Protein AF-A0ABC8EPF8-F1 (afdb_monomer_lite)

Structure (mmCIF, N/CA/C/O backbone):
data_AF-A0ABC8EPF8-F1
#
_entry.id   AF-A0ABC8EPF8-F1
#
loop_
_atom_site.group_PDB
_atom_site.id
_atom_site.type_symbol
_atom_site.label_atom_id
_atom_site.label_alt_id
_atom_site.label_comp_id
_atom_site.label_asym_id
_atom_site.label_entity_id
_atom_site.label_seq_id
_atom_site.pdbx_PDB_ins_code
_atom_site.Cartn_x
_atom_site.Cartn_y
_atom_site.Cartn_z
_atom_site.occupancy
_atom_site.B_iso_or_equiv
_atom_site.auth_seq_id
_atom_site.auth_comp_id
_atom_site.auth_asym_id
_atom_site.auth_atom_id
_atom_site.pdbx_PDB_model_num
ATOM 1 N N . MET A 1 1 ? 35.791 2.575 -21.402 1.00 43.78 1 MET A N 1
ATOM 2 C CA . MET A 1 1 ? 35.177 2.045 -20.162 1.00 43.78 1 MET A CA 1
ATOM 3 C C . MET A 1 1 ? 33.712 2.452 -20.139 1.00 43.78 1 MET A C 1
ATOM 5 O O . MET A 1 1 ? 33.418 3.618 -19.913 1.00 43.78 1 MET A O 1
ATOM 9 N N . GLY A 1 2 ? 32.803 1.537 -20.485 1.00 56.00 2 GLY A N 1
ATOM 10 C CA . GLY A 1 2 ? 31.366 1.821 -20.497 1.00 56.00 2 GLY A CA 1
ATOM 11 C C . GLY A 1 2 ? 30.859 2.039 -19.075 1.00 56.00 2 GLY A C 1
ATOM 12 O O . GLY A 1 2 ? 31.054 1.179 -18.215 1.00 56.00 2 GLY A O 1
ATOM 13 N N . LYS A 1 3 ? 30.239 3.194 -18.821 1.00 51.03 3 LYS A N 1
ATOM 14 C CA . LYS A 1 3 ? 29.514 3.454 -17.577 1.00 51.03 3 LYS A CA 1
ATOM 15 C C . LYS A 1 3 ? 28.359 2.455 -17.517 1.00 51.03 3 LYS A C 1
ATOM 17 O O . LYS A 1 3 ? 27.384 2.592 -18.249 1.00 51.03 3 LYS A O 1
ATOM 22 N N . ARG A 1 4 ? 28.485 1.421 -16.684 1.00 57.22 4 ARG A N 1
ATOM 23 C CA . ARG A 1 4 ? 27.336 0.614 -16.276 1.00 57.22 4 ARG A CA 1
ATOM 24 C C . ARG A 1 4 ? 26.493 1.532 -15.403 1.00 57.22 4 ARG A C 1
ATOM 26 O O . ARG A 1 4 ? 26.847 1.763 -14.254 1.00 57.22 4 ARG A O 1
ATOM 33 N N . SER A 1 5 ? 25.458 2.130 -15.986 1.00 59.91 5 SER A N 1
ATOM 34 C CA . SER A 1 5 ? 24.399 2.769 -15.211 1.00 59.91 5 SER A CA 1
ATOM 35 C C . SER A 1 5 ? 23.781 1.664 -14.368 1.00 59.91 5 SER A C 1
ATOM 37 O O . SER A 1 5 ? 23.029 0.838 -14.887 1.00 59.91 5 SER A O 1
ATOM 39 N N . ILE A 1 6 ? 24.194 1.569 -13.105 1.00 60.94 6 ILE A N 1
ATOM 40 C CA . ILE A 1 6 ? 23.553 0.659 -12.168 1.00 60.94 6 ILE A CA 1
ATOM 41 C C . ILE A 1 6 ? 22.124 1.167 -12.049 1.00 60.94 6 ILE A C 1
ATOM 43 O O . ILE A 1 6 ? 21.868 2.349 -11.838 1.00 60.94 6 ILE A O 1
ATOM 47 N N . THR A 1 7 ? 21.196 0.294 -12.402 1.00 61.00 7 THR A N 1
ATOM 48 C CA . THR A 1 7 ? 19.783 0.618 -12.380 1.00 61.00 7 THR A CA 1
ATOM 49 C C . THR A 1 7 ? 19.330 0.462 -10.942 1.00 61.00 7 THR A C 1
ATOM 51 O O . THR A 1 7 ? 19.078 -0.657 -10.511 1.00 61.00 7 THR A O 1
ATOM 54 N N . ASP A 1 8 ? 19.262 1.569 -10.209 1.00 72.75 8 ASP A N 1
ATOM 55 C CA . ASP A 1 8 ? 18.845 1.546 -8.805 1.00 72.75 8 ASP A CA 1
ATOM 56 C C . ASP A 1 8 ? 17.320 1.613 -8.650 1.00 72.75 8 ASP A C 1
ATOM 58 O O . ASP A 1 8 ? 16.810 1.416 -7.558 1.00 72.75 8 ASP A O 1
ATOM 62 N N . SER A 1 9 ? 16.559 1.833 -9.727 1.00 81.31 9 SER A N 1
ATOM 63 C CA . SER A 1 9 ? 15.095 1.872 -9.665 1.00 81.31 9 SER A CA 1
ATOM 64 C C . SER A 1 9 ? 14.475 0.485 -9.764 1.00 81.31 9 SER A C 1
ATOM 66 O O . SER A 1 9 ? 14.611 -0.218 -10.771 1.00 81.31 9 SER A O 1
ATOM 68 N N . PHE A 1 10 ? 13.717 0.113 -8.734 1.00 83.12 10 PHE A N 1
ATOM 69 C CA . PHE A 1 10 ? 13.097 -1.201 -8.616 1.00 83.12 10 PHE A CA 1
ATOM 70 C C . PHE A 1 10 ? 12.173 -1.546 -9.785 1.00 83.12 10 PHE A C 1
ATOM 72 O O . PHE A 1 10 ? 12.185 -2.680 -10.263 1.00 83.12 10 PHE A O 1
ATOM 79 N N . TRP A 1 11 ? 11.402 -0.578 -10.294 1.00 83.06 11 TRP A N 1
ATOM 80 C CA . TRP A 1 11 ? 10.478 -0.831 -11.404 1.00 83.06 11 TRP A CA 1
ATOM 81 C C . TRP A 1 11 ? 11.204 -1.273 -12.677 1.00 83.06 11 TRP A C 1
ATOM 83 O O . TRP A 1 11 ? 10.722 -2.166 -13.372 1.00 83.06 11 TRP A O 1
ATOM 93 N N . ILE A 1 12 ? 12.389 -0.711 -12.949 1.00 84.94 12 ILE A N 1
ATOM 94 C CA . ILE A 1 12 ? 13.212 -1.074 -14.109 1.00 84.94 12 ILE A CA 1
ATOM 95 C C . ILE A 1 12 ? 13.786 -2.480 -13.916 1.00 84.94 12 ILE A C 1
ATOM 97 O O . ILE A 1 12 ? 13.801 -3.274 -14.854 1.00 84.94 12 ILE A O 1
ATOM 101 N N . ILE A 1 13 ? 14.201 -2.825 -12.693 1.00 84.81 13 ILE A N 1
ATOM 102 C CA . ILE A 1 13 ? 14.698 -4.168 -12.363 1.00 84.81 13 ILE A CA 1
ATOM 103 C C . ILE A 1 13 ? 13.591 -5.214 -12.541 1.00 84.81 13 ILE A C 1
ATOM 105 O O . ILE A 1 13 ? 13.811 -6.250 -13.171 1.00 84.81 13 ILE A O 1
ATOM 109 N N . VAL A 1 14 ? 12.393 -4.962 -12.004 1.00 86.81 14 VAL A N 1
ATOM 110 C CA . VAL A 1 14 ? 11.257 -5.885 -12.136 1.00 86.81 14 VAL A CA 1
ATOM 111 C C . VAL A 1 14 ? 10.839 -6.022 -13.589 1.00 86.81 14 VAL A C 1
ATOM 113 O O . VAL A 1 14 ? 10.629 -7.146 -14.041 1.00 86.81 14 VAL A O 1
ATOM 116 N N . PHE A 1 15 ? 10.768 -4.912 -14.322 1.00 87.62 15 PHE A N 1
ATOM 117 C CA . PHE A 1 15 ? 10.440 -4.919 -15.741 1.00 87.62 15 PHE A CA 1
ATOM 118 C C . PHE A 1 15 ? 11.480 -5.690 -16.561 1.00 87.62 15 PHE A C 1
ATOM 120 O O . PHE A 1 15 ? 11.116 -6.518 -17.389 1.00 87.62 15 PHE A O 1
ATOM 127 N N . GLY A 1 16 ? 12.773 -5.499 -16.291 1.00 86.81 16 GLY A N 1
ATOM 128 C CA . GLY A 1 16 ? 13.844 -6.224 -16.975 1.00 86.81 16 GLY A CA 1
ATOM 129 C C . GLY A 1 16 ? 13.855 -7.728 -16.683 1.00 86.81 16 GLY A C 1
ATOM 130 O O . GLY A 1 16 ? 14.199 -8.514 -17.560 1.00 86.81 16 GLY A O 1
ATOM 131 N N . LYS A 1 17 ? 13.462 -8.147 -15.470 1.00 87.19 17 LYS A N 1
ATOM 132 C CA . LYS A 1 17 ? 13.469 -9.564 -15.056 1.00 87.19 17 LYS A CA 1
ATOM 133 C C . LYS A 1 17 ? 12.177 -10.317 -15.376 1.00 87.19 17 LYS A C 1
ATOM 135 O O . LYS A 1 17 ? 12.234 -11.493 -15.707 1.00 87.19 17 LYS A O 1
ATOM 140 N N . ASN A 1 18 ? 11.027 -9.667 -15.221 1.00 89.38 18 ASN A N 1
ATOM 141 C CA . ASN A 1 18 ? 9.702 -10.300 -15.258 1.00 89.38 18 ASN A CA 1
ATOM 142 C C . ASN A 1 18 ? 8.755 -9.649 -16.283 1.00 89.38 18 ASN A C 1
ATOM 144 O O . ASN A 1 18 ? 7.579 -10.011 -16.365 1.00 89.38 18 ASN A O 1
ATOM 148 N N . GLY A 1 19 ? 9.237 -8.661 -17.039 1.00 90.50 19 GLY A N 1
ATOM 149 C CA . GLY A 1 19 ? 8.434 -7.910 -17.995 1.00 90.50 19 GLY A CA 1
ATOM 150 C C . GLY A 1 19 ? 7.334 -7.076 -17.340 1.00 90.50 19 GLY A C 1
ATOM 151 O O . GLY A 1 19 ? 7.323 -6.801 -16.136 1.00 90.50 19 GLY A O 1
ATOM 152 N N . LEU A 1 20 ? 6.362 -6.691 -18.167 1.00 88.38 20 LEU A N 1
ATOM 153 C CA . LEU A 1 20 ? 5.216 -5.893 -17.740 1.00 88.38 20 LEU A CA 1
ATOM 154 C C . LEU A 1 20 ? 4.328 -6.637 -16.732 1.00 88.38 20 LEU A C 1
ATOM 156 O O . LEU A 1 20 ? 3.841 -6.027 -15.786 1.00 88.38 20 LEU A O 1
ATOM 160 N N . VAL A 1 21 ? 4.145 -7.951 -16.900 1.00 90.69 21 VAL A N 1
ATOM 161 C CA . VAL A 1 21 ? 3.278 -8.763 -16.029 1.00 90.69 21 VAL A CA 1
ATOM 162 C C . VAL A 1 21 ? 3.793 -8.765 -14.591 1.00 90.69 21 VAL A C 1
ATOM 164 O O . VAL A 1 21 ? 3.015 -8.549 -13.662 1.00 90.69 21 VAL A O 1
ATOM 167 N N . GLY A 1 22 ? 5.103 -8.949 -14.392 1.00 86.88 22 GLY A N 1
ATOM 168 C CA . GLY A 1 22 ? 5.696 -8.890 -13.057 1.00 86.88 22 GLY A CA 1
ATOM 169 C C . GLY A 1 22 ? 5.593 -7.501 -12.435 1.00 86.88 22 GLY A C 1
ATOM 170 O O . GLY A 1 22 ? 5.256 -7.384 -11.259 1.00 86.88 22 GLY A O 1
ATOM 171 N N . LEU A 1 23 ? 5.807 -6.446 -13.228 1.00 86.94 23 LEU A N 1
ATOM 172 C CA . LEU A 1 23 ? 5.692 -5.070 -12.747 1.00 86.94 23 LEU A CA 1
ATOM 173 C C . LEU A 1 23 ? 4.265 -4.751 -12.287 1.00 86.94 23 LEU A C 1
ATOM 175 O O . LEU A 1 23 ? 4.063 -4.247 -11.184 1.00 86.94 23 LEU A O 1
ATOM 179 N N . VAL A 1 24 ? 3.277 -5.103 -13.109 1.00 89.50 24 VAL A N 1
ATOM 180 C CA . VAL A 1 24 ? 1.857 -4.918 -12.800 1.00 89.50 24 VAL A CA 1
ATOM 181 C C . VAL A 1 24 ? 1.455 -5.734 -11.569 1.00 89.50 24 VAL A C 1
ATOM 183 O O . VAL A 1 24 ? 0.769 -5.216 -10.694 1.00 89.50 24 VAL A O 1
ATOM 186 N N . SER A 1 25 ? 1.930 -6.976 -11.449 1.00 89.38 25 SER A N 1
ATOM 187 C CA . SER A 1 25 ? 1.636 -7.840 -10.297 1.00 89.38 25 SER A CA 1
ATOM 188 C C . SER A 1 25 ? 2.167 -7.257 -8.987 1.00 89.38 25 SER A C 1
ATOM 190 O O . SER A 1 25 ? 1.440 -7.209 -7.997 1.00 89.38 25 SER A O 1
ATOM 192 N N . VAL A 1 26 ? 3.409 -6.762 -8.976 1.00 86.94 26 VAL A N 1
ATOM 193 C CA . VAL A 1 26 ? 3.978 -6.111 -7.785 1.00 86.94 26 VAL A CA 1
ATOM 194 C C . VAL A 1 26 ? 3.237 -4.813 -7.463 1.00 86.94 26 VAL A C 1
ATOM 196 O O . VAL A 1 26 ? 2.926 -4.561 -6.300 1.00 86.94 26 VAL A O 1
ATOM 199 N N . GLY A 1 27 ? 2.880 -4.033 -8.487 1.00 86.50 27 GLY A N 1
ATOM 200 C CA . GLY A 1 27 ? 2.025 -2.859 -8.329 1.00 86.50 27 GLY A CA 1
ATOM 201 C C . GLY A 1 27 ? 0.694 -3.201 -7.658 1.00 86.50 27 GLY A C 1
ATOM 202 O O . GLY A 1 27 ? 0.306 -2.533 -6.703 1.00 86.50 27 GLY A O 1
ATOM 203 N N . PHE A 1 28 ? 0.026 -4.277 -8.082 1.00 88.56 28 PHE A N 1
ATOM 204 C CA . PHE A 1 28 ? -1.207 -4.737 -7.444 1.00 88.56 28 PHE A CA 1
ATOM 205 C C . PHE A 1 28 ? -0.992 -5.152 -5.990 1.00 88.56 28 PHE A C 1
ATOM 207 O O . PHE A 1 28 ? -1.743 -4.702 -5.133 1.00 88.56 28 PHE A O 1
ATOM 214 N N . VAL A 1 29 ? 0.028 -5.952 -5.678 1.00 87.19 29 VAL A N 1
ATOM 215 C CA . VAL A 1 29 ? 0.280 -6.403 -4.296 1.00 87.19 29 VAL A CA 1
ATOM 216 C C . VAL A 1 29 ? 0.483 -5.226 -3.334 1.00 87.19 29 VAL A C 1
ATOM 218 O O . VAL A 1 29 ? 0.018 -5.282 -2.198 1.00 87.19 29 VAL A O 1
ATOM 221 N N . LEU A 1 30 ? 1.138 -4.155 -3.788 1.00 85.69 30 LEU A N 1
ATOM 222 C CA . LEU A 1 30 ? 1.445 -2.994 -2.951 1.00 85.69 30 LEU A CA 1
ATOM 223 C C . LEU A 1 30 ? 0.308 -1.960 -2.908 1.00 85.69 30 LEU A C 1
ATOM 225 O O . LEU A 1 30 ? 0.017 -1.415 -1.846 1.00 85.69 30 LEU A O 1
ATOM 229 N N . LEU A 1 31 ? -0.364 -1.701 -4.034 1.00 87.69 31 LEU A N 1
ATOM 230 C CA . LEU A 1 31 ? -1.377 -0.641 -4.139 1.00 87.69 31 LEU A CA 1
ATOM 231 C C . LEU A 1 31 ? -2.799 -1.112 -3.821 1.00 87.69 31 LEU A C 1
ATOM 233 O O . LEU A 1 31 ? -3.602 -0.332 -3.312 1.00 87.69 31 LEU A O 1
ATOM 237 N N . LEU A 1 32 ? -3.135 -2.374 -4.098 1.00 89.06 32 LEU A N 1
ATOM 238 C CA . LEU A 1 32 ? -4.475 -2.913 -3.864 1.00 89.06 32 LEU A CA 1
ATOM 239 C C . LEU A 1 32 ? -4.942 -2.804 -2.401 1.00 89.06 32 LEU A C 1
ATOM 241 O O . LEU A 1 32 ? -6.066 -2.338 -2.213 1.00 89.06 32 LEU A O 1
ATOM 245 N N . PRO A 1 33 ? -4.146 -3.145 -1.363 1.00 85.88 33 PRO A N 1
ATOM 246 C CA . PRO A 1 33 ? -4.595 -2.980 0.023 1.00 85.88 33 PRO A CA 1
ATOM 247 C C . PRO A 1 33 ? -4.906 -1.516 0.365 1.00 85.88 33 PRO A C 1
ATOM 249 O O . PRO A 1 33 ? -5.898 -1.249 1.038 1.00 85.88 33 PRO A O 1
ATOM 252 N N . ILE A 1 34 ? -4.129 -0.566 -0.166 1.00 86.94 34 ILE A N 1
ATOM 253 C CA . ILE A 1 34 ? -4.334 0.874 0.048 1.00 86.94 34 ILE A CA 1
ATOM 254 C C . ILE A 1 34 ? -5.649 1.321 -0.604 1.00 86.94 34 ILE A C 1
ATOM 256 O O . ILE A 1 34 ? -6.467 1.976 0.038 1.00 86.94 34 ILE A O 1
ATOM 260 N N . LEU A 1 35 ? -5.889 0.927 -1.860 1.00 88.06 35 LEU A N 1
ATOM 261 C CA . LEU A 1 35 ? -7.112 1.269 -2.599 1.00 88.06 35 LEU A CA 1
ATOM 262 C C . LEU A 1 35 ? -8.370 0.641 -1.987 1.00 88.06 35 LEU A C 1
ATOM 264 O O . LEU A 1 35 ? -9.436 1.254 -1.982 1.00 88.06 35 LEU A O 1
ATOM 268 N N . VAL A 1 36 ? -8.269 -0.592 -1.485 1.00 87.38 36 VAL A N 1
ATOM 269 C CA . VAL A 1 36 ? -9.377 -1.253 -0.787 1.00 87.38 36 VAL A CA 1
ATOM 270 C C . VAL A 1 36 ? -9.681 -0.525 0.518 1.00 87.38 36 VAL A C 1
ATOM 272 O O . VAL A 1 36 ? -10.853 -0.310 0.825 1.00 87.38 36 VAL A O 1
ATOM 275 N N . LEU A 1 37 ? -8.653 -0.104 1.258 1.00 85.19 37 LEU A N 1
ATOM 276 C CA . LEU A 1 37 ? -8.837 0.604 2.516 1.00 85.19 37 LEU A CA 1
ATOM 277 C C . LEU A 1 37 ? -9.469 1.985 2.310 1.00 85.19 37 LEU A C 1
ATOM 279 O O . LEU A 1 37 ? -10.450 2.301 2.976 1.00 85.19 37 LEU A O 1
ATOM 283 N N . THR A 1 38 ? -8.996 2.766 1.334 1.00 85.12 38 THR A N 1
ATOM 284 C CA . THR A 1 38 ? -9.569 4.089 1.023 1.00 85.12 38 THR A CA 1
ATOM 285 C C . THR A 1 38 ? -10.999 4.022 0.489 1.00 85.12 38 THR A C 1
ATOM 287 O O . THR A 1 38 ? -11.749 4.984 0.627 1.00 85.12 38 THR A O 1
ATOM 290 N N . LYS A 1 39 ? -11.405 2.890 -0.102 1.00 84.88 39 LYS A N 1
ATOM 291 C CA . LYS A 1 39 ? -12.800 2.647 -0.495 1.00 84.88 39 LYS A CA 1
ATOM 292 C C . LYS A 1 39 ? -13.692 2.169 0.648 1.00 84.88 39 LYS A C 1
ATOM 294 O O . LYS A 1 39 ? -14.900 2.368 0.570 1.00 84.88 39 LYS A O 1
ATOM 299 N N . ARG A 1 40 ? -13.132 1.496 1.655 1.00 83.06 40 ARG A N 1
ATOM 300 C CA . ARG A 1 40 ? -13.882 0.966 2.807 1.00 83.06 40 ARG A CA 1
ATOM 301 C C . ARG A 1 40 ? -14.025 1.971 3.942 1.00 83.06 40 ARG A C 1
ATOM 303 O O . ARG A 1 40 ? -15.007 1.897 4.663 1.00 83.06 40 ARG A O 1
ATOM 310 N N . LEU A 1 41 ? -13.050 2.861 4.096 1.00 82.88 41 LEU A N 1
ATOM 311 C CA . LEU A 1 41 ? -12.988 3.870 5.145 1.00 82.88 41 LEU A CA 1
ATOM 312 C C . LEU A 1 41 ? -13.042 5.255 4.509 1.00 82.88 41 LEU A C 1
ATOM 314 O O . LEU A 1 41 ? -12.132 5.639 3.768 1.00 82.88 41 LEU A O 1
ATOM 318 N N . SER A 1 42 ? -14.085 6.019 4.819 1.00 81.88 42 SER A N 1
ATOM 319 C CA . SER A 1 42 ? -14.164 7.429 4.447 1.00 81.88 42 SER A CA 1
ATOM 320 C C . SER A 1 42 ? -13.056 8.226 5.139 1.00 81.88 42 SER A C 1
ATOM 322 O O . SER A 1 42 ? -12.610 7.874 6.229 1.00 81.88 42 SER A O 1
ATOM 324 N N . ALA A 1 43 ? -12.614 9.333 4.536 1.00 79.81 43 ALA A N 1
ATOM 325 C CA . ALA A 1 43 ? -11.527 10.148 5.093 1.00 79.81 43 ALA A CA 1
ATOM 326 C C . ALA A 1 43 ? -11.806 10.644 6.528 1.00 79.81 43 ALA A C 1
ATOM 328 O O . ALA A 1 43 ? -10.872 10.835 7.302 1.00 79.81 43 ALA A O 1
ATOM 329 N N . ALA A 1 44 ? -13.080 10.812 6.899 1.00 80.75 44 ALA A N 1
ATOM 330 C CA . ALA A 1 44 ? -13.484 11.183 8.254 1.00 80.75 44 ALA A CA 1
ATOM 331 C C . ALA A 1 44 ? -13.253 10.052 9.275 1.00 80.75 44 ALA A C 1
ATOM 333 O O . ALA A 1 44 ? -12.940 10.313 10.434 1.00 80.75 44 ALA A O 1
ATOM 334 N N . GLU A 1 45 ? -13.355 8.794 8.845 1.00 82.69 45 GLU A N 1
ATOM 335 C CA . GLU A 1 45 ? -13.202 7.617 9.704 1.00 82.69 45 GLU A CA 1
ATOM 336 C C . GLU A 1 45 ? -11.740 7.254 9.966 1.00 82.69 45 GLU A C 1
ATOM 338 O O . GLU A 1 45 ? -11.463 6.430 10.833 1.00 82.69 45 GLU A O 1
ATOM 343 N N . TRP A 1 46 ? -10.790 7.861 9.253 1.00 81.56 46 TRP A N 1
ATOM 344 C CA . TRP A 1 46 ? -9.360 7.582 9.424 1.00 81.56 46 TRP A CA 1
ATOM 345 C C . TRP A 1 46 ? -8.819 8.111 10.751 1.00 81.56 46 TRP A C 1
ATOM 347 O O . TRP A 1 46 ? -7.837 7.587 11.271 1.00 81.56 46 TRP A O 1
ATOM 357 N N . SER A 1 47 ? -9.461 9.146 11.296 1.00 81.75 47 SER A N 1
ATOM 358 C CA . SER A 1 47 ? -9.119 9.726 12.594 1.00 81.75 47 SER A CA 1
ATOM 359 C C . SER A 1 47 ? -9.783 9.002 13.769 1.00 81.75 47 SER A C 1
ATOM 361 O O . SER A 1 47 ? -9.494 9.342 14.915 1.00 81.75 47 SER A O 1
ATOM 363 N N . LEU A 1 48 ? -10.653 8.014 13.515 1.00 84.75 48 LEU A N 1
ATOM 364 C CA . LEU A 1 48 ? -11.235 7.200 14.581 1.00 84.75 48 LEU A CA 1
ATOM 365 C C . LEU A 1 48 ? -10.151 6.307 15.209 1.00 84.75 48 LEU A C 1
ATOM 367 O O . LEU A 1 48 ? -9.361 5.716 14.467 1.00 84.75 48 LEU A O 1
ATOM 371 N N . PRO A 1 49 ? -10.126 6.153 16.547 1.00 81.62 49 PRO A N 1
ATOM 372 C CA . PRO A 1 49 ? -9.099 5.380 17.252 1.00 81.62 49 PRO A CA 1
ATOM 373 C C . PRO A 1 49 ? -8.926 3.952 16.717 1.00 81.62 49 PRO A C 1
ATOM 375 O O . PRO A 1 49 ? -7.802 3.468 16.601 1.00 81.62 49 PRO A O 1
ATOM 378 N N . ASP A 1 50 ? -10.030 3.315 16.321 1.00 84.31 50 ASP A N 1
ATOM 379 C CA . ASP A 1 50 ? -10.056 1.927 15.847 1.00 84.31 50 ASP A CA 1
ATOM 380 C C . ASP A 1 50 ? -9.450 1.755 14.443 1.00 84.31 50 ASP A C 1
ATOM 382 O O . ASP A 1 50 ? -8.949 0.682 14.095 1.00 84.31 50 ASP A O 1
ATOM 386 N N . ASN A 1 51 ? -9.457 2.825 13.640 1.00 85.88 51 ASN A N 1
ATOM 387 C CA . ASN A 1 51 ? -9.024 2.830 12.239 1.00 85.88 51 ASN A CA 1
ATOM 388 C C . ASN A 1 51 ? -7.683 3.548 12.029 1.00 85.88 51 ASN A C 1
ATOM 390 O O . ASN A 1 51 ? -7.002 3.308 11.029 1.00 85.88 51 ASN A O 1
ATOM 394 N N . ALA A 1 52 ? -7.275 4.390 12.982 1.00 84.06 52 ALA A N 1
ATOM 395 C CA . ALA A 1 52 ? -6.023 5.137 12.967 1.00 84.06 52 ALA A CA 1
ATOM 396 C C . ALA A 1 52 ? -4.774 4.280 12.660 1.00 84.06 52 ALA A C 1
ATOM 398 O O . ALA A 1 52 ? -3.994 4.685 11.791 1.00 84.06 52 ALA A O 1
ATOM 399 N N . PRO A 1 53 ? -4.554 3.092 13.272 1.00 87.81 53 PRO A N 1
ATOM 400 C CA . PRO A 1 53 ? -3.382 2.277 12.946 1.00 87.81 53 PRO A CA 1
ATOM 401 C C . PRO A 1 53 ? -3.423 1.732 11.512 1.00 87.81 53 PRO A C 1
ATOM 403 O O . PRO A 1 53 ? -2.388 1.685 10.848 1.00 87.81 53 PRO A O 1
ATOM 406 N N . ALA A 1 54 ? -4.601 1.371 10.996 1.00 87.62 54 ALA A N 1
ATOM 407 C CA . ALA A 1 54 ? -4.747 0.885 9.625 1.00 87.62 54 ALA A CA 1
ATOM 408 C C . ALA A 1 54 ? -4.505 2.005 8.595 1.00 87.62 54 ALA A C 1
ATOM 410 O O . ALA A 1 54 ? -3.822 1.793 7.589 1.00 87.62 54 ALA A O 1
ATOM 411 N N . ALA A 1 55 ? -4.989 3.219 8.873 1.00 87.75 55 ALA A N 1
ATOM 412 C CA . ALA A 1 55 ? -4.722 4.399 8.053 1.00 87.75 55 ALA A CA 1
ATOM 413 C C . ALA A 1 55 ? -3.227 4.774 8.060 1.00 87.75 55 ALA A C 1
ATOM 415 O O . ALA A 1 55 ? -2.634 4.984 6.998 1.00 87.75 55 ALA A O 1
ATOM 416 N N . ALA A 1 56 ? -2.589 4.779 9.235 1.00 90.00 56 ALA A N 1
ATOM 417 C CA . ALA A 1 56 ? -1.161 5.057 9.375 1.00 90.00 56 ALA A CA 1
ATOM 418 C C . ALA A 1 56 ? -0.302 4.034 8.615 1.00 90.00 56 ALA A C 1
ATOM 420 O O . ALA A 1 56 ? 0.562 4.412 7.827 1.00 90.00 56 ALA A O 1
ATOM 421 N N . LEU A 1 57 ? -0.581 2.738 8.782 1.00 90.12 57 LEU A N 1
ATOM 422 C CA . LEU A 1 57 ? 0.122 1.669 8.069 1.00 90.12 57 LEU A CA 1
ATOM 423 C C . LEU A 1 57 ? -0.074 1.743 6.550 1.00 90.12 57 LEU A C 1
ATOM 425 O O . LEU A 1 57 ? 0.854 1.443 5.801 1.00 90.12 57 LEU A O 1
ATOM 429 N N . SER A 1 58 ? -1.242 2.191 6.086 1.00 89.19 58 SER A N 1
ATOM 430 C CA . SER A 1 58 ? -1.499 2.406 4.656 1.00 89.19 58 SER A CA 1
ATOM 431 C C . SER A 1 58 ? -0.655 3.546 4.085 1.00 89.19 58 SER A C 1
ATOM 433 O O . SER A 1 58 ? -0.096 3.406 2.998 1.00 89.19 58 SER A O 1
ATOM 435 N N . MET A 1 59 ? -0.496 4.646 4.829 1.00 89.81 59 MET A N 1
ATOM 436 C CA . MET A 1 59 ? 0.393 5.752 4.446 1.00 89.81 59 MET A CA 1
ATOM 437 C C . MET A 1 59 ? 1.864 5.342 4.451 1.00 89.81 59 MET A C 1
ATOM 439 O O . MET A 1 59 ? 2.607 5.686 3.533 1.00 89.81 59 MET A O 1
ATOM 443 N N . VAL A 1 60 ? 2.271 4.558 5.448 1.00 91.00 60 VAL A N 1
ATOM 444 C CA . VAL A 1 60 ? 3.618 3.988 5.533 1.00 91.00 60 VAL A CA 1
ATOM 445 C C . VAL A 1 60 ? 3.895 3.088 4.326 1.00 91.00 60 VAL A C 1
ATOM 447 O O . VAL A 1 60 ? 4.915 3.255 3.660 1.00 91.00 60 VAL A O 1
ATOM 450 N N . LEU A 1 61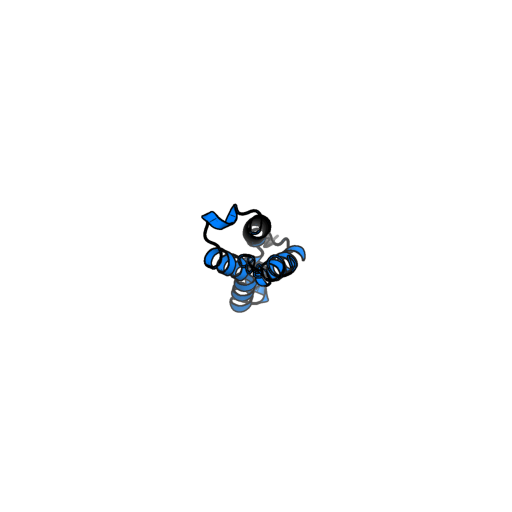 ? 2.969 2.186 3.983 1.00 89.50 61 LEU A N 1
ATOM 451 C CA . LEU A 1 61 ? 3.099 1.313 2.815 1.00 89.50 61 LEU A CA 1
ATOM 452 C C . LEU A 1 61 ? 3.155 2.110 1.502 1.00 89.50 61 LEU A C 1
ATOM 454 O O . LEU A 1 61 ? 3.949 1.774 0.624 1.00 89.50 61 LEU A O 1
ATOM 458 N N . LEU A 1 62 ? 2.361 3.178 1.373 1.00 89.31 62 LEU A N 1
ATOM 459 C CA . LEU A 1 62 ? 2.383 4.059 0.204 1.00 89.31 62 LEU A CA 1
ATOM 460 C C . LEU A 1 62 ? 3.733 4.770 0.057 1.00 89.31 62 LEU A C 1
ATOM 462 O O . LEU A 1 62 ? 4.339 4.713 -1.012 1.00 89.31 62 LEU A O 1
ATOM 466 N N . GLY A 1 63 ? 4.216 5.400 1.131 1.00 88.56 63 GLY A N 1
ATOM 467 C CA . GLY A 1 63 ?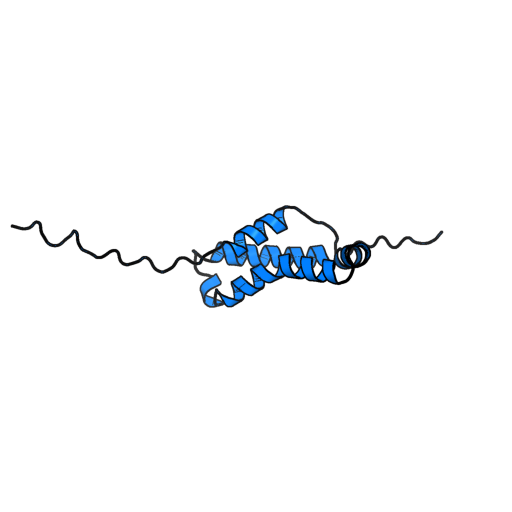 5.504 6.093 1.147 1.00 88.56 63 GLY A CA 1
ATOM 468 C C . GLY A 1 63 ? 6.654 5.154 0.797 1.00 88.56 63 GLY A C 1
ATOM 469 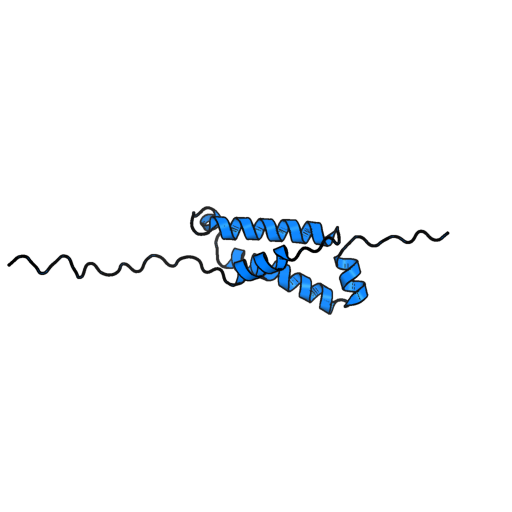O O . GLY A 1 63 ? 7.462 5.467 -0.074 1.00 88.56 63 GLY A O 1
ATOM 470 N N . PHE A 1 64 ? 6.665 3.955 1.386 1.00 84.19 64 PHE A N 1
ATOM 471 C CA . PHE A 1 64 ? 7.650 2.933 1.045 1.00 84.19 64 PHE A CA 1
ATOM 472 C C . PHE A 1 64 ? 7.532 2.438 -0.390 1.00 84.19 64 PHE A C 1
ATOM 474 O O . PHE A 1 64 ? 8.552 2.207 -1.022 1.00 84.19 64 PHE A O 1
ATOM 481 N N . THR A 1 65 ? 6.324 2.280 -0.929 1.00 85.69 65 THR A N 1
ATOM 482 C CA . THR A 1 65 ? 6.145 1.853 -2.324 1.00 85.69 65 THR A CA 1
ATOM 483 C C . THR A 1 65 ? 6.740 2.876 -3.289 1.00 85.69 65 THR A C 1
ATOM 485 O O . THR A 1 65 ? 7.388 2.488 -4.256 1.00 85.69 65 THR A O 1
ATOM 488 N N . ILE A 1 66 ? 6.561 4.172 -3.013 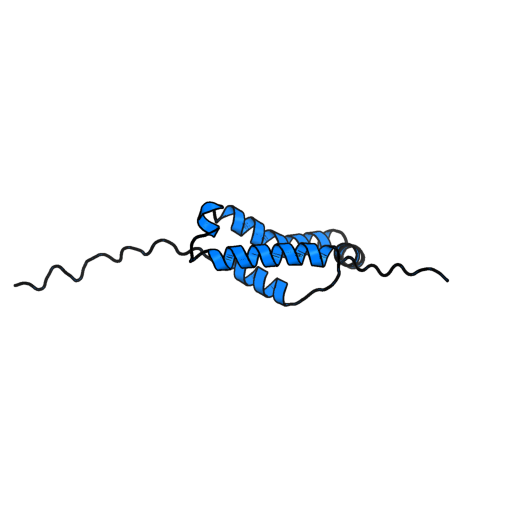1.00 85.44 66 ILE A N 1
ATOM 489 C CA . ILE A 1 66 ? 7.126 5.265 -3.817 1.00 85.44 66 ILE A CA 1
ATOM 490 C C . ILE A 1 66 ? 8.653 5.298 -3.694 1.00 85.44 66 ILE A C 1
ATOM 492 O O . ILE A 1 66 ? 9.338 5.378 -4.714 1.00 85.44 66 ILE A O 1
ATOM 496 N N . ASP A 1 67 ? 9.181 5.191 -2.473 1.00 85.06 67 ASP A N 1
ATOM 497 C CA . ASP A 1 67 ? 10.625 5.131 -2.223 1.00 85.06 67 ASP A CA 1
ATOM 498 C C . ASP A 1 67 ? 11.252 3.928 -2.937 1.00 85.06 67 ASP A C 1
ATOM 500 O O . ASP A 1 67 ? 12.170 4.083 -3.742 1.00 85.06 67 ASP A O 1
ATOM 504 N N . CYS A 1 68 ? 10.651 2.749 -2.758 1.00 82.06 68 CYS A N 1
ATOM 505 C CA . CYS A 1 68 ? 11.085 1.518 -3.398 1.00 82.06 68 CYS A CA 1
ATOM 506 C C . CYS A 1 68 ? 11.018 1.606 -4.923 1.00 82.06 68 CYS A C 1
ATOM 508 O O . CYS A 1 68 ? 11.850 1.026 -5.607 1.00 82.06 68 CYS A O 1
ATOM 510 N N . LEU A 1 69 ? 10.047 2.326 -5.491 1.00 81.19 69 LEU A N 1
ATOM 511 C CA . LEU A 1 69 ? 9.935 2.491 -6.938 1.00 81.19 69 LEU A CA 1
ATOM 512 C C . LEU A 1 69 ? 11.205 3.134 -7.508 1.00 81.19 69 LEU A C 1
ATOM 514 O O . LEU A 1 69 ? 11.757 2.650 -8.498 1.00 81.19 69 LEU A O 1
ATOM 518 N N . VAL A 1 70 ? 11.685 4.194 -6.859 1.00 79.44 70 VAL A N 1
ATOM 519 C CA . VAL A 1 70 ? 12.865 4.954 -7.285 1.00 79.44 70 VAL A CA 1
ATOM 520 C C . VAL A 1 70 ? 14.165 4.282 -6.835 1.00 79.44 70 VAL A C 1
ATOM 522 O O . VAL A 1 70 ? 15.154 4.370 -7.564 1.00 79.44 70 VAL A O 1
ATOM 525 N N . ASN A 1 71 ? 14.141 3.566 -5.707 1.00 82.12 71 ASN A N 1
ATOM 526 C CA . ASN A 1 71 ? 15.288 2.920 -5.074 1.00 82.12 71 ASN A CA 1
ATOM 527 C C . ASN A 1 71 ? 14.998 1.451 -4.718 1.00 82.12 71 ASN A C 1
ATOM 529 O O . ASN A 1 71 ? 14.116 1.153 -3.929 1.00 82.12 71 ASN A O 1
ATOM 533 N N . ALA A 1 72 ? 15.766 0.503 -5.244 1.00 79.12 72 ALA A N 1
ATOM 534 C CA . ALA A 1 72 ? 15.540 -0.933 -5.123 1.00 79.12 72 ALA A CA 1
ATOM 535 C C . ALA A 1 72 ? 15.921 -1.521 -3.756 1.00 79.12 72 ALA A C 1
ATOM 537 O O . ALA A 1 72 ? 16.704 -2.467 -3.664 1.00 79.12 72 ALA A O 1
ATOM 538 N N . MET A 1 73 ? 15.310 -1.008 -2.691 1.00 80.56 73 MET A N 1
ATOM 539 C CA . MET A 1 73 ? 15.570 -1.417 -1.319 1.00 80.56 73 MET A CA 1
ATOM 540 C C . MET A 1 73 ? 14.384 -2.196 -0.747 1.00 80.56 73 MET A C 1
ATOM 542 O O . MET A 1 73 ? 13.647 -1.731 0.113 1.00 80.56 73 MET A O 1
ATOM 546 N N . MET A 1 74 ? 14.185 -3.416 -1.254 1.00 73.56 74 MET A N 1
ATOM 547 C CA . MET A 1 74 ? 13.088 -4.274 -0.808 1.00 73.56 74 MET A CA 1
ATOM 548 C C . MET A 1 74 ? 13.291 -4.817 0.617 1.00 73.56 74 MET A C 1
ATOM 550 O O . MET A 1 74 ? 14.301 -5.455 0.903 1.00 73.56 74 MET A O 1
ATOM 554 N N . SER A 1 75 ? 12.286 -4.649 1.480 1.00 82.44 75 SER A N 1
ATOM 555 C CA . SER A 1 75 ? 12.216 -5.162 2.849 1.00 82.44 75 SER A CA 1
ATOM 556 C C . SER A 1 75 ? 11.010 -6.099 3.021 1.00 82.44 75 SER A C 1
ATOM 558 O O . SER A 1 75 ? 9.918 -5.798 2.532 1.00 82.44 75 SER A O 1
ATOM 560 N N . PRO A 1 76 ? 11.143 -7.216 3.764 1.00 82.94 76 PRO A N 1
ATOM 561 C CA . PRO A 1 76 ? 10.025 -8.115 4.069 1.00 82.94 76 PRO A CA 1
ATOM 562 C C . PRO A 1 76 ? 8.847 -7.429 4.774 1.00 82.94 76 PRO A C 1
ATOM 564 O O . PRO A 1 76 ? 7.708 -7.885 4.666 1.00 82.94 76 PRO A O 1
ATOM 567 N N . LEU A 1 77 ? 9.110 -6.319 5.471 1.00 83.94 77 LEU A N 1
ATOM 568 C CA . LEU A 1 77 ? 8.110 -5.563 6.221 1.00 83.94 77 LEU A CA 1
ATOM 569 C C . LEU A 1 77 ? 6.933 -5.111 5.337 1.00 83.94 77 LEU A C 1
ATOM 571 O O . LEU A 1 77 ? 5.799 -5.069 5.807 1.00 83.94 77 LEU A O 1
ATOM 575 N N . TYR A 1 78 ? 7.167 -4.846 4.048 1.00 85.31 78 TYR A N 1
ATOM 576 C CA . TYR A 1 78 ? 6.125 -4.390 3.121 1.00 85.31 78 TYR A CA 1
ATOM 577 C C . TYR A 1 78 ? 5.030 -5.435 2.922 1.00 85.31 78 TYR A C 1
ATOM 579 O O . TYR A 1 78 ? 3.846 -5.106 2.931 1.00 85.31 78 TYR A O 1
ATOM 587 N N . PHE A 1 79 ? 5.422 -6.705 2.798 1.00 86.62 79 PHE A N 1
ATOM 588 C CA . PHE A 1 79 ? 4.484 -7.808 2.611 1.00 86.62 79 PHE A CA 1
ATOM 589 C C . PHE A 1 79 ? 3.695 -8.099 3.888 1.00 86.62 79 PHE A C 1
ATOM 591 O O . PHE A 1 79 ? 2.510 -8.418 3.814 1.00 86.62 79 PHE A O 1
ATOM 598 N N . VAL A 1 80 ? 4.324 -7.927 5.055 1.00 89.81 80 VAL A N 1
ATOM 599 C CA . VAL A 1 80 ? 3.650 -8.059 6.354 1.00 89.81 80 VAL A CA 1
ATOM 600 C C . VAL A 1 80 ? 2.593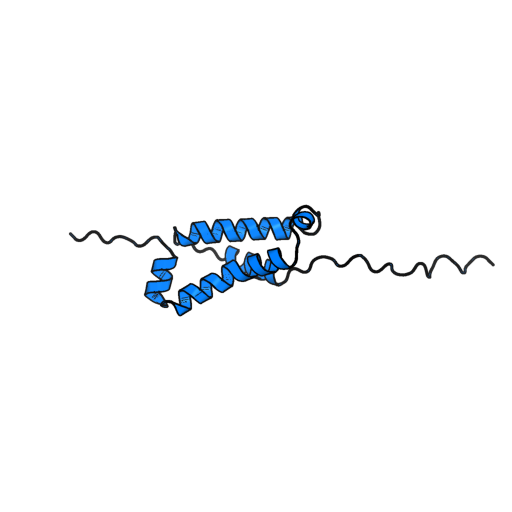 -6.968 6.520 1.00 89.81 80 VAL A C 1
ATOM 602 O O . VAL A 1 80 ? 1.452 -7.276 6.858 1.00 89.81 80 VAL A O 1
ATOM 605 N N . ILE A 1 81 ? 2.934 -5.708 6.225 1.00 89.69 81 ILE A N 1
ATOM 606 C CA . ILE A 1 81 ? 1.981 -4.593 6.296 1.00 89.69 81 ILE A CA 1
ATOM 607 C C . ILE A 1 81 ? 0.843 -4.795 5.287 1.00 89.69 81 ILE A C 1
ATOM 609 O O . ILE A 1 81 ? -0.322 -4.698 5.662 1.00 89.69 81 ILE A O 1
ATOM 613 N N . ALA A 1 82 ? 1.152 -5.141 4.033 1.00 88.38 82 ALA A N 1
ATOM 614 C CA . ALA A 1 82 ? 0.143 -5.404 3.006 1.00 88.38 82 ALA A CA 1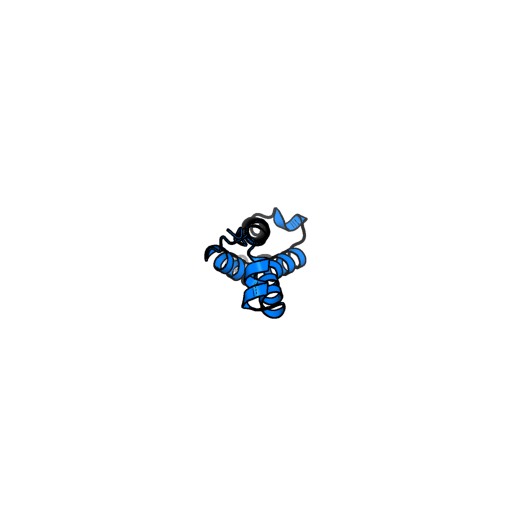
ATOM 615 C C . ALA A 1 82 ? -0.824 -6.537 3.410 1.00 88.38 82 ALA A C 1
ATOM 617 O O . ALA A 1 82 ? -2.040 -6.391 3.270 1.00 88.38 82 ALA A O 1
ATOM 618 N N . GLY A 1 83 ? -0.305 -7.637 3.969 1.00 87.31 83 GLY A N 1
ATOM 619 C CA . GLY A 1 83 ? -1.109 -8.755 4.477 1.00 87.31 83 GLY A CA 1
ATOM 620 C C . GLY A 1 83 ? -1.933 -8.412 5.727 1.00 87.31 83 GLY A C 1
ATOM 621 O O . GLY A 1 83 ? -3.063 -8.882 5.882 1.00 87.31 83 GLY A O 1
ATOM 622 N N . GLY A 1 84 ? -1.413 -7.553 6.605 1.00 88.06 84 GLY A N 1
ATOM 623 C CA . GLY A 1 84 ? -2.164 -7.030 7.747 1.00 88.06 84 GLY A CA 1
ATOM 624 C C . GLY A 1 84 ? -3.331 -6.146 7.305 1.00 88.06 84 GLY A C 1
ATOM 625 O O . GLY A 1 84 ? -4.460 -6.340 7.751 1.00 88.06 84 GLY A O 1
ATOM 626 N N . LEU A 1 85 ? -3.081 -5.231 6.363 1.00 88.06 85 LEU A N 1
ATOM 627 C CA . LEU A 1 85 ? -4.090 -4.312 5.833 1.00 88.06 85 LEU A CA 1
ATOM 628 C C . LEU A 1 85 ? -5.194 -5.032 5.053 1.00 88.06 85 LEU A C 1
ATOM 630 O O . LEU A 1 85 ? -6.361 -4.683 5.204 1.00 88.06 85 LEU A O 1
ATOM 634 N N . ILE A 1 86 ? -4.868 -6.056 4.256 1.00 87.94 86 ILE A N 1
ATOM 635 C CA . ILE A 1 86 ? -5.893 -6.808 3.510 1.00 87.94 86 ILE A CA 1
ATOM 636 C C . ILE A 1 86 ? -6.826 -7.597 4.445 1.00 87.94 86 ILE A C 1
ATOM 638 O O . ILE A 1 86 ? -8.000 -7.794 4.131 1.00 87.94 86 ILE A O 1
ATOM 642 N N . SER A 1 87 ? -6.310 -8.032 5.599 1.00 86.00 87 SER A N 1
ATOM 643 C CA . SER A 1 87 ? -7.061 -8.787 6.609 1.00 86.00 87 SER A CA 1
ATOM 644 C C . SER A 1 87 ? -7.839 -7.884 7.570 1.00 86.00 87 SER A C 1
ATOM 646 O O . SER A 1 87 ? -8.709 -8.369 8.296 1.00 86.00 87 SER A O 1
ATOM 648 N N . TYR A 1 88 ? -7.541 -6.582 7.580 1.00 86.19 88 TYR A N 1
ATOM 649 C CA . TYR A 1 88 ? -8.148 -5.617 8.482 1.00 86.19 88 TYR A CA 1
ATOM 650 C C . TYR A 1 88 ? -9.660 -5.500 8.249 1.00 86.19 88 TYR A C 1
ATOM 652 O O . TYR A 1 88 ? -10.145 -5.346 7.121 1.00 86.19 88 TYR A O 1
ATOM 660 N N . ARG A 1 89 ? -10.416 -5.562 9.347 1.00 81.50 89 ARG A N 1
ATOM 661 C CA . ARG A 1 89 ? -11.860 -5.334 9.369 1.00 81.50 89 ARG A CA 1
ATOM 662 C C . ARG A 1 89 ? -12.142 -4.181 10.329 1.00 81.50 89 ARG A C 1
ATOM 664 O O . ARG A 1 89 ? -11.760 -4.304 11.492 1.00 81.50 89 ARG A O 1
ATOM 671 N N . PRO A 1 90 ? -12.797 -3.101 9.868 1.00 74.38 90 PRO A N 1
ATOM 672 C CA . PRO A 1 90 ? -13.305 -2.076 10.769 1.00 74.38 90 PRO A CA 1
ATOM 673 C C . PRO A 1 90 ? -14.226 -2.733 11.799 1.00 74.38 90 PRO A C 1
ATOM 675 O O . PRO A 1 90 ? -14.985 -3.644 11.446 1.00 74.38 90 PRO A O 1
ATOM 678 N N . ALA A 1 91 ? -14.142 -2.307 13.058 1.00 68.38 91 ALA A N 1
ATOM 679 C CA . ALA A 1 91 ? -15.074 -2.764 14.078 1.00 68.38 91 ALA A CA 1
ATOM 680 C C . ALA A 1 91 ? -16.499 -2.388 13.638 1.00 68.38 91 ALA A C 1
ATOM 682 O O . ALA A 1 91 ? -16.781 -1.224 13.357 1.00 68.38 91 ALA A O 1
ATOM 683 N N . LEU A 1 92 ? -17.386 -3.380 13.521 1.00 63.00 92 LEU A N 1
ATOM 684 C CA . LEU A 1 92 ? -18.819 -3.106 13.446 1.00 63.00 92 LEU A CA 1
ATOM 685 C C . LEU A 1 92 ? -19.235 -2.585 14.824 1.00 63.00 92 LEU A C 1
ATOM 687 O O . LEU A 1 92 ? -18.706 -3.081 15.823 1.00 63.00 92 LEU A O 1
ATOM 691 N N . GLU A 1 93 ? -20.137 -1.598 14.875 1.00 57.81 93 GLU A N 1
ATOM 692 C CA . GLU A 1 93 ? -20.708 -1.113 16.138 1.00 57.81 93 GLU A CA 1
ATOM 693 C C . GLU A 1 93 ? -21.014 -2.300 17.063 1.00 57.81 93 GLU A C 1
ATOM 695 O O . GLU A 1 93 ? -21.506 -3.329 16.577 1.00 57.81 93 GLU A O 1
ATOM 700 N N . PRO A 1 94 ? -20.702 -2.205 18.370 1.00 49.28 94 PRO A N 1
ATOM 701 C CA . PRO A 1 94 ? -21.003 -3.282 19.293 1.00 49.28 94 PRO A CA 1
ATOM 702 C C . PRO A 1 94 ? -22.491 -3.588 19.156 1.00 49.28 94 PRO A C 1
ATOM 704 O O . PRO A 1 94 ? -23.328 -2.710 19.373 1.00 49.28 94 PRO A O 1
ATOM 707 N N . VAL A 1 95 ? -22.812 -4.827 18.762 1.00 57.44 95 VAL A N 1
ATOM 708 C CA . VAL A 1 95 ? -24.162 -5.368 18.914 1.00 57.44 95 VAL A CA 1
ATOM 709 C C . VAL A 1 95 ? -24.550 -5.018 20.341 1.00 57.44 95 VAL A C 1
ATOM 711 O O . VAL A 1 95 ? -23.860 -5.428 21.274 1.00 57.44 95 VAL A O 1
ATOM 714 N N . GLN A 1 96 ? -25.569 -4.166 20.494 1.00 52.41 96 GLN A N 1
ATOM 715 C CA . GLN A 1 96 ? -26.224 -3.921 21.769 1.00 52.41 96 GLN A CA 1
ATOM 716 C C . GLN A 1 96 ? -26.733 -5.281 22.227 1.00 52.41 96 GLN A C 1
ATOM 718 O O . GLN A 1 96 ? -27.852 -5.672 21.896 1.00 52.41 96 GLN A O 1
ATOM 723 N N . ASP A 1 97 ? -25.871 -6.034 22.907 1.00 48.16 97 ASP A N 1
ATOM 724 C CA . ASP A 1 97 ? -26.252 -7.274 23.536 1.00 48.16 97 ASP A CA 1
ATOM 725 C C . ASP A 1 97 ? -27.271 -6.859 24.573 1.00 48.16 97 ASP A C 1
ATOM 727 O O . ASP A 1 97 ? -27.024 -6.091 25.510 1.00 48.16 97 ASP A O 1
ATOM 731 N N . VAL A 1 98 ? -28.485 -7.230 24.213 1.00 59.81 98 VAL A N 1
ATOM 732 C CA . VAL A 1 98 ? -29.720 -6.740 24.758 1.00 59.81 98 VAL A CA 1
ATOM 733 C C . VAL A 1 98 ? -29.636 -6.842 26.271 1.00 59.81 98 VAL A C 1
ATOM 735 O O . VAL A 1 98 ? -29.177 -7.832 26.837 1.00 59.81 98 VAL A O 1
ATOM 738 N N . SER A 1 99 ? -30.121 -5.792 26.911 1.00 54.22 99 SER A N 1
ATOM 739 C CA . SER A 1 99 ? -30.412 -5.603 28.326 1.00 54.22 99 SER A CA 1
ATOM 740 C C . SER A 1 99 ? -31.352 -6.675 28.934 1.00 54.22 99 SER A C 1
ATOM 742 O O . SER A 1 99 ? -32.273 -6.360 29.686 1.00 54.22 99 SER A O 1
ATOM 744 N N . LEU A 1 100 ? -31.113 -7.965 28.665 1.00 58.09 100 LEU A N 1
ATOM 745 C CA . LEU A 1 100 ? -31.918 -9.120 29.078 1.00 58.09 100 LEU A CA 1
ATOM 746 C C . LEU A 1 100 ? -31.548 -9.694 30.451 1.00 58.09 100 LEU A C 1
ATOM 748 O O . LEU A 1 100 ? -32.137 -10.693 30.854 1.00 58.09 100 LEU A O 1
ATOM 752 N N . HIS A 1 101 ? -30.628 -9.090 31.208 1.00 55.81 101 HIS A N 1
ATOM 753 C CA . HIS A 1 101 ? -30.290 -9.573 32.560 1.00 55.81 101 HIS A CA 1
ATOM 754 C C . HIS A 1 101 ? -30.569 -8.595 33.707 1.00 55.81 101 HIS A C 1
ATOM 756 O O . HIS A 1 101 ? -30.234 -8.891 34.847 1.00 55.81 101 HIS A O 1
ATOM 762 N N . SER A 1 102 ? -31.264 -7.475 33.461 1.00 58.59 102 SER A N 1
ATOM 763 C CA . SER A 1 102 ? -31.543 -6.477 34.513 1.00 58.59 102 SER A CA 1
ATOM 764 C C . SER A 1 102 ? -33.021 -6.340 34.929 1.00 58.59 102 SER A C 1
ATOM 766 O O . SER A 1 102 ? -33.330 -5.450 35.720 1.00 58.59 102 SER A O 1
ATOM 768 N N . ARG A 1 103 ? -33.964 -7.160 34.431 1.00 60.44 103 ARG A N 1
ATOM 769 C CA . ARG A 1 103 ? -35.412 -6.925 34.665 1.00 60.44 103 ARG A CA 1
ATOM 770 C C . ARG A 1 103 ? -36.245 -8.040 35.316 1.00 60.44 103 ARG A C 1
ATOM 772 O O . ARG A 1 103 ? -37.456 -7.873 35.371 1.00 60.44 103 ARG A O 1
ATOM 779 N N . SER A 1 104 ? -35.675 -9.117 35.868 1.00 59.09 104 SER A N 1
ATOM 780 C CA . SER A 1 104 ? -36.514 -10.175 36.482 1.00 59.09 104 SER A CA 1
ATOM 781 C C . SER A 1 104 ? -36.035 -10.770 37.812 1.00 59.09 104 SER A C 1
ATOM 783 O O . SER A 1 104 ? -36.283 -11.943 38.068 1.00 59.09 104 SER A O 1
ATOM 785 N N . SER A 1 105 ? -35.389 -9.995 38.687 1.00 57.38 105 SER A N 1
ATOM 786 C CA . SER A 1 105 ? -35.169 -10.437 40.078 1.00 57.38 105 SER A CA 1
ATOM 787 C C . SER A 1 105 ? -35.495 -9.334 41.083 1.00 57.38 105 SER A C 1
ATOM 789 O O . SER A 1 105 ? -34.671 -8.918 41.893 1.00 57.38 105 SER A O 1
ATOM 791 N N . SER A 1 106 ? -36.721 -8.826 40.998 1.00 56.84 106 SER A N 1
ATOM 792 C CA . SER A 1 106 ? -37.383 -8.124 42.098 1.00 56.84 106 SER A CA 1
ATOM 793 C C . SER A 1 106 ? -38.792 -8.686 42.233 1.00 56.84 106 SER A C 1
ATOM 795 O O . SER A 1 106 ? -39.726 -8.102 41.698 1.00 56.84 106 SER A O 1
ATOM 797 N N . TYR A 1 107 ? -38.897 -9.845 42.885 1.00 47.66 107 TYR A N 1
ATOM 798 C CA . TYR A 1 107 ? -40.089 -10.346 43.570 1.00 47.66 107 TYR A CA 1
ATOM 799 C C . TYR A 1 107 ? -39.640 -11.220 44.738 1.00 47.66 107 TYR A C 1
ATOM 801 O O . TYR A 1 107 ? -38.663 -11.978 44.540 1.00 47.66 107 TYR A O 1
#

Sequence (107 aa):
MGKRSITDSFWIIVFGKNGLVGLVSVGFVLLLPILVLTKRLSAAEWSLPDNAPAAALSMVLLGFTIDCLVNAMMSPLYFVIAGGLISYRPALEPVQDVSLHSRSSSY

Radius of gyration: 22.06 Å; chains: 1; bounding box: 75×22×64 Å

Secondary structure (DSSP, 8-state):
---------HHHHHHHHHHHHHHHHHHHHHHHHHHHHHHHS-GGGGGSTTTHHHHHHHHHHHHHHHHHHHS----THHHHHHHHHHH--PPP-------TTSSS---

Foldseek 3Di:
DDPPPPQFFQLVVQCVPPNPVSSVVVVCLLCVLLVVLCVVAPPVRCPPPQNVVLNVLSVVSVVVVVVCRRGVDDDPVNNVSSVCSVPDDRDDPPPPPDPPPPPPPDD

pLDDT: mean 78.9, std 12.78, range [43.78, 91.0]